Protein AF-A0A418VU49-F1 (afdb_monomer)

pLDDT: mean 85.1, std 16.15, range [34.69, 97.75]

Foldseek 3Di:
DDDPPCPPVVVVVLVVCVVLVQNQWDWAWDDPPPAQKTWIWTAHPVGAIKIKIQRAPPRDQCQVVVLVQVVCVVLVHDRWDFSDDDRVRRITITHDPDDDDPVVCVVVVVDDPPVVVVVVVVSVVSVVPDDDRDPPPDSPPPPDD

Radius of gyration: 17.59 Å; Cα contacts (8 Å, |Δi|>4): 170; chains: 1; bounding box: 45×41×40 Å

Mean predicted aligned error: 7.72 Å

InterPro domains:
  IPR011009 Protein kinase-like domain superfamily [SSF56112] (7-137)

Sequence (145 aa):
MTLPLHPNRPAEIEDFLARTGWGDARRSLLAGDASFRRYDRVVKPDGRRAVLMDAPPPMENVRPFIGMDRYLCRLGLSAPTLLAADTDLGFLLLEDLGDDSFTSLLRDGTADPVPLYETAIDVLVDLRGAPAPAAPASSTAAATS

Structure (mmCIF, N/CA/C/O backbone):
data_AF-A0A418VU49-F1
#
_entry.id   AF-A0A418VU49-F1
#
loop_
_atom_site.group_PDB
_atom_site.id
_atom_site.type_symbol
_atom_site.label_atom_id
_atom_site.label_alt_id
_atom_site.label_comp_id
_atom_site.label_asym_id
_atom_site.label_entity_id
_atom_site.label_seq_id
_atom_site.pdbx_PDB_ins_code
_atom_site.Cartn_x
_atom_site.Cartn_y
_atom_site.Cartn_z
_atom_site.occupancy
_atom_site.B_iso_or_equiv
_atom_site.auth_seq_id
_atom_site.auth_comp_id
_atom_site.auth_asym_id
_atom_site.auth_atom_id
_atom_site.pdbx_PDB_model_num
ATOM 1 N N . MET A 1 1 ? 30.130 -9.322 0.298 1.00 34.69 1 MET A N 1
ATOM 2 C CA . MET A 1 1 ? 30.183 -8.654 -1.019 1.00 34.69 1 MET A CA 1
ATOM 3 C C . MET A 1 1 ? 28.882 -9.008 -1.726 1.00 34.69 1 MET A C 1
ATOM 5 O O . MET A 1 1 ? 28.772 -10.096 -2.270 1.00 34.69 1 MET A O 1
ATOM 9 N N . THR A 1 2 ? 27.844 -8.189 -1.555 1.00 46.97 2 THR A N 1
ATOM 10 C CA . THR A 1 2 ? 26.483 -8.491 -2.028 1.00 46.97 2 THR A CA 1
ATOM 11 C C . THR A 1 2 ? 26.378 -8.043 -3.482 1.00 46.97 2 THR A C 1
ATOM 13 O O . THR A 1 2 ? 26.429 -6.844 -3.745 1.00 46.97 2 THR A O 1
ATOM 16 N N . LEU A 1 3 ? 26.305 -8.978 -4.434 1.00 40.94 3 LEU A N 1
ATOM 17 C CA . LEU A 1 3 ? 25.941 -8.627 -5.810 1.00 40.94 3 LEU A CA 1
ATOM 18 C C . LEU A 1 3 ? 24.526 -8.023 -5.803 1.00 40.94 3 LEU A C 1
ATOM 20 O O . LEU A 1 3 ? 23.663 -8.562 -5.105 1.00 40.94 3 LEU A O 1
ATOM 24 N N . PRO A 1 4 ? 24.244 -6.945 -6.556 1.00 51.78 4 PRO A N 1
ATOM 25 C CA . PRO A 1 4 ? 22.873 -6.493 -6.718 1.00 51.78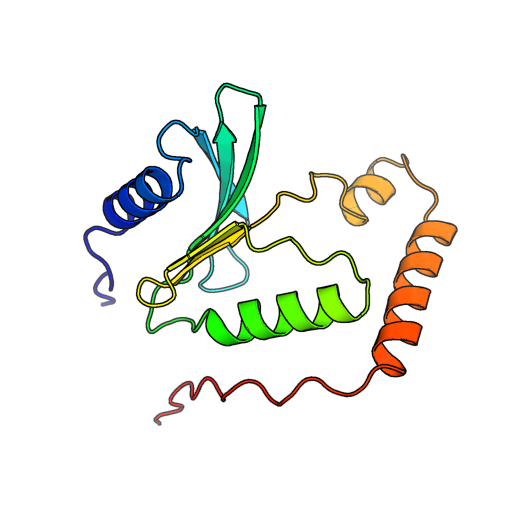 4 PRO A CA 1
ATOM 26 C C . PRO A 1 4 ? 22.108 -7.579 -7.482 1.00 51.78 4 PRO A C 1
ATOM 28 O O . PRO A 1 4 ? 22.416 -7.871 -8.635 1.00 51.78 4 PRO A O 1
ATOM 31 N N . LEU A 1 5 ? 21.126 -8.189 -6.816 1.00 61.38 5 LEU A N 1
ATOM 32 C CA . LEU A 1 5 ? 20.310 -9.292 -7.339 1.00 61.38 5 LEU A CA 1
ATOM 33 C C . LEU A 1 5 ? 19.506 -8.911 -8.599 1.00 61.38 5 LEU A C 1
ATOM 35 O O . LEU A 1 5 ? 19.044 -9.795 -9.306 1.00 61.38 5 LEU A O 1
ATOM 39 N N . HIS A 1 6 ? 19.409 -7.617 -8.924 1.00 67.12 6 HIS A N 1
ATOM 40 C CA . HIS A 1 6 ? 18.769 -7.085 -10.128 1.00 67.12 6 HIS A CA 1
ATOM 41 C C . HIS A 1 6 ? 19.592 -5.903 -10.679 1.00 67.12 6 HIS A C 1
ATOM 43 O O . HIS A 1 6 ? 19.353 -4.755 -10.291 1.00 67.12 6 HIS A O 1
ATOM 49 N N . PRO A 1 7 ? 20.579 -6.130 -11.569 1.00 67.94 7 PRO A N 1
ATOM 50 C CA . PRO A 1 7 ? 21.455 -5.067 -12.075 1.00 67.94 7 PRO A CA 1
ATOM 51 C C . PRO A 1 7 ? 20.708 -3.982 -12.869 1.00 67.94 7 PRO A C 1
ATOM 53 O O . PRO A 1 7 ? 21.266 -2.913 -13.098 1.00 67.94 7 PRO A O 1
ATOM 56 N N . ASN A 1 8 ? 19.452 -4.234 -13.258 1.00 87.56 8 ASN A N 1
ATOM 57 C CA . ASN A 1 8 ? 18.614 -3.302 -14.006 1.00 87.56 8 ASN A CA 1
ATOM 58 C C . ASN A 1 8 ? 17.271 -2.990 -13.315 1.00 87.56 8 ASN A C 1
ATOM 60 O O . ASN A 1 8 ? 16.280 -2.704 -13.986 1.00 87.56 8 ASN A O 1
ATOM 64 N N . ARG A 1 9 ? 17.227 -3.030 -11.973 1.00 89.19 9 ARG A N 1
ATOM 65 C CA . ARG A 1 9 ? 15.994 -2.790 -11.200 1.00 89.19 9 ARG A CA 1
ATOM 66 C C . ARG A 1 9 ? 15.229 -1.518 -11.605 1.00 89.19 9 ARG A C 1
ATOM 68 O O . ARG A 1 9 ? 14.008 -1.587 -11.703 1.00 89.19 9 ARG A O 1
ATOM 75 N N . PRO A 1 10 ? 15.888 -0.374 -11.892 1.00 91.50 10 PRO A N 1
ATOM 76 C CA . PRO A 1 10 ? 15.181 0.809 -12.372 1.00 91.50 10 PRO A CA 1
ATOM 77 C C . PRO A 1 10 ? 14.407 0.571 -13.673 1.00 91.50 10 PRO A C 1
ATOM 79 O O . PRO A 1 10 ? 13.248 0.961 -13.736 1.00 91.50 10 PRO A O 1
ATOM 82 N N . ALA A 1 11 ? 14.992 -0.097 -14.674 1.00 93.50 11 ALA A N 1
ATOM 83 C CA . ALA A 1 11 ? 14.291 -0.361 -15.932 1.00 93.50 11 ALA A CA 1
ATOM 84 C C . ALA A 1 11 ? 13.144 -1.362 -15.754 1.00 93.50 11 ALA A C 1
ATOM 86 O O . ALA A 1 11 ? 12.082 -1.159 -16.325 1.00 93.50 11 ALA A O 1
ATOM 87 N N . GLU A 1 12 ? 13.318 -2.386 -14.911 1.00 95.12 12 GLU A N 1
ATOM 88 C CA . GLU A 1 12 ? 12.238 -3.328 -14.579 1.00 95.12 12 GLU A CA 1
ATOM 89 C C . GLU A 1 12 ? 11.020 -2.607 -13.974 1.00 95.12 12 GLU A C 1
ATOM 91 O O . GLU A 1 12 ? 9.875 -2.951 -14.276 1.00 95.12 12 GLU A O 1
ATOM 96 N N . ILE A 1 13 ? 11.260 -1.587 -13.141 1.00 95.44 13 ILE A N 1
ATOM 97 C CA . ILE A 1 13 ? 10.193 -0.752 -12.584 1.00 95.44 13 ILE A CA 1
ATOM 98 C C . ILE A 1 13 ? 9.532 0.093 -13.674 1.00 95.44 13 ILE A C 1
ATOM 100 O O . ILE A 1 13 ? 8.305 0.145 -13.727 1.00 95.44 13 ILE A O 1
ATOM 104 N N . GLU A 1 14 ? 10.310 0.756 -14.533 1.00 95.62 14 GLU A N 1
ATOM 105 C CA . GLU A 1 14 ? 9.746 1.571 -15.616 1.00 95.62 14 GLU A CA 1
ATOM 106 C C . GLU A 1 14 ? 8.912 0.720 -16.585 1.00 95.62 14 GLU A C 1
ATOM 108 O O . GLU A 1 14 ? 7.797 1.105 -16.939 1.00 95.62 14 GLU A O 1
ATOM 113 N N . ASP A 1 15 ? 9.379 -0.483 -16.927 1.00 96.75 15 ASP A N 1
ATOM 114 C CA . ASP A 1 15 ? 8.637 -1.440 -17.749 1.00 96.75 15 ASP A CA 1
ATOM 115 C C . ASP A 1 15 ? 7.334 -1.877 -17.063 1.00 96.75 15 ASP A C 1
ATOM 117 O O . ASP A 1 15 ? 6.276 -1.924 -17.702 1.00 96.75 15 ASP A O 1
ATOM 121 N N . PHE A 1 16 ? 7.377 -2.159 -15.753 1.00 97.38 16 PHE A N 1
ATOM 122 C CA . PHE A 1 16 ? 6.194 -2.486 -14.951 1.00 97.38 16 PHE A CA 1
ATOM 123 C C . PHE A 1 16 ? 5.180 -1.335 -14.912 1.00 97.38 16 PHE A C 1
ATOM 125 O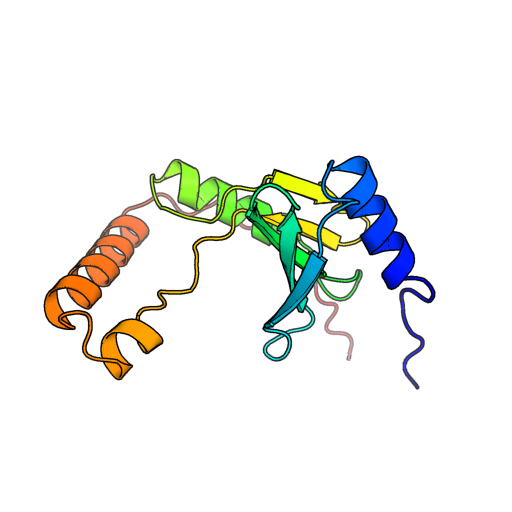 O . PHE A 1 16 ? 3.978 -1.554 -15.099 1.00 97.38 16 PHE A O 1
ATOM 132 N N . LEU A 1 17 ? 5.635 -0.100 -14.714 1.00 97.75 17 LEU A N 1
ATOM 133 C CA . LEU A 1 17 ? 4.762 1.071 -14.716 1.00 97.75 17 LEU A CA 1
ATOM 134 C C . LEU A 1 17 ? 4.178 1.319 -16.109 1.00 97.75 17 LEU A C 1
ATOM 136 O O . LEU A 1 17 ? 2.971 1.523 -16.236 1.00 97.75 17 LEU A O 1
ATOM 140 N N . ALA A 1 18 ? 4.978 1.214 -17.170 1.00 97.19 18 ALA A N 1
ATOM 141 C CA . ALA A 1 18 ? 4.511 1.379 -18.542 1.00 97.19 18 ALA A CA 1
ATOM 142 C C . ALA A 1 18 ? 3.383 0.393 -18.889 1.00 97.19 18 ALA A C 1
ATOM 144 O O . ALA A 1 18 ? 2.307 0.810 -19.323 1.00 97.19 18 ALA A O 1
ATOM 145 N N . ARG A 1 19 ? 3.570 -0.907 -18.621 1.00 97.38 19 ARG A N 1
ATOM 146 C CA . ARG A 1 19 ? 2.563 -1.940 -18.941 1.00 97.38 19 ARG A CA 1
ATOM 147 C C . ARG A 1 19 ? 1.309 -1.899 -18.065 1.00 97.38 19 ARG A C 1
ATOM 149 O O . ARG A 1 19 ? 0.289 -2.463 -18.447 1.00 97.38 19 ARG A O 1
ATOM 156 N N . THR A 1 20 ? 1.372 -1.256 -16.899 1.00 97.06 20 THR A N 1
ATOM 157 C CA . THR A 1 20 ? 0.217 -1.069 -16.000 1.00 97.06 20 THR A CA 1
ATOM 158 C C . THR A 1 20 ? -0.493 0.267 -16.229 1.00 97.06 20 THR A C 1
ATOM 160 O O . THR A 1 20 ? -1.474 0.578 -15.554 1.00 97.06 20 THR A O 1
ATOM 163 N N . GLY A 1 21 ? -0.033 1.051 -17.210 1.00 96.50 21 GLY A N 1
ATOM 164 C CA . GLY A 1 21 ? -0.613 2.340 -17.572 1.00 96.50 21 GLY A CA 1
ATOM 165 C C . GLY A 1 21 ? -0.196 3.486 -16.653 1.00 96.50 21 GLY A C 1
ATOM 166 O O . GLY A 1 21 ? -0.923 4.471 -16.588 1.00 96.50 21 GLY A O 1
ATOM 167 N N . TRP A 1 22 ? 0.923 3.360 -15.938 1.00 97.38 22 TRP A N 1
ATOM 168 C CA . TRP A 1 22 ? 1.521 4.355 -15.036 1.00 97.38 22 TRP A CA 1
ATOM 169 C C . TRP A 1 22 ? 2.902 4.851 -15.504 1.00 97.38 22 TRP A C 1
ATOM 171 O O . TRP A 1 22 ? 3.615 5.482 -14.733 1.00 97.38 22 TRP A O 1
ATOM 181 N N . GLY A 1 23 ? 3.294 4.584 -16.754 1.00 95.56 23 GLY A N 1
ATOM 182 C CA . GLY A 1 23 ? 4.621 4.946 -17.281 1.00 95.56 23 GLY A CA 1
ATOM 183 C C . GLY A 1 23 ? 4.887 6.451 -17.430 1.00 95.56 23 GLY A C 1
ATOM 184 O O . GLY A 1 23 ? 6.028 6.853 -17.610 1.00 95.56 23 GLY A O 1
ATOM 185 N N . ASP A 1 24 ? 3.856 7.294 -17.356 1.00 95.88 24 ASP A N 1
ATOM 186 C CA . ASP 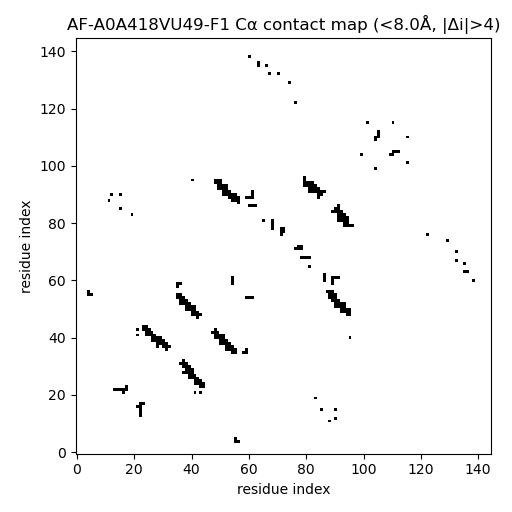A 1 24 ? 3.963 8.759 -17.346 1.00 95.88 24 ASP A CA 1
ATOM 187 C C . ASP A 1 24 ? 3.939 9.353 -15.925 1.00 95.88 24 ASP A C 1
ATOM 189 O O . ASP A 1 24 ? 3.979 10.576 -15.752 1.00 95.88 24 ASP A O 1
ATOM 193 N N . ALA A 1 25 ? 3.854 8.503 -14.899 1.00 96.88 25 ALA A N 1
ATOM 194 C CA . ALA A 1 25 ? 3.763 8.933 -13.518 1.00 96.88 25 ALA A CA 1
ATOM 195 C C . ALA A 1 25 ? 5.124 9.370 -12.962 1.00 96.88 25 ALA A C 1
ATOM 197 O O . ALA A 1 25 ? 6.160 8.742 -13.176 1.00 96.88 25 ALA A O 1
ATOM 198 N N . ARG A 1 26 ? 5.117 10.432 -12.157 1.00 96.56 26 ARG A N 1
ATOM 199 C CA . ARG A 1 26 ? 6.273 10.812 -11.341 1.00 96.56 26 ARG A CA 1
ATOM 200 C C . ARG A 1 26 ? 6.360 9.929 -10.109 1.00 96.56 26 ARG A C 1
ATOM 202 O O . ARG A 1 26 ? 5.357 9.736 -9.431 1.00 96.56 26 ARG A O 1
ATOM 209 N N . ARG A 1 27 ? 7.567 9.465 -9.791 1.00 95.25 27 ARG A N 1
ATOM 210 C CA . ARG A 1 27 ? 7.861 8.621 -8.627 1.00 95.25 27 ARG A CA 1
ATOM 211 C C . ARG A 1 27 ? 8.550 9.423 -7.524 1.00 95.25 27 ARG A C 1
ATOM 213 O O . ARG A 1 27 ? 9.468 10.192 -7.804 1.00 95.25 27 ARG A O 1
ATOM 220 N N . SER A 1 28 ? 8.162 9.202 -6.274 1.00 94.25 28 SER A N 1
ATOM 221 C CA . SER A 1 28 ? 8.809 9.772 -5.087 1.00 94.25 28 SER A CA 1
ATOM 222 C C . SER A 1 28 ? 8.836 8.753 -3.953 1.00 94.25 28 SER A C 1
ATOM 224 O O . SER A 1 28 ? 7.824 8.104 -3.702 1.00 94.25 28 SER A O 1
ATOM 226 N N . LEU A 1 29 ? 9.961 8.634 -3.248 1.00 91.56 29 LEU A N 1
ATOM 227 C CA . LEU A 1 29 ? 10.093 7.719 -2.111 1.00 91.56 29 LEU A CA 1
ATOM 228 C C . LEU A 1 29 ? 9.082 8.077 -1.007 1.00 91.56 29 LEU A C 1
ATOM 230 O O . LEU A 1 29 ? 9.047 9.225 -0.569 1.00 91.56 29 LEU A O 1
ATOM 234 N N . LEU A 1 30 ? 8.283 7.100 -0.570 1.00 85.62 30 LEU A N 1
ATOM 235 C CA . LEU A 1 30 ? 7.305 7.241 0.516 1.00 85.62 30 LEU A CA 1
ATOM 236 C C . LEU A 1 30 ? 7.881 6.712 1.836 1.00 85.62 30 LEU A C 1
ATOM 238 O O . LEU A 1 30 ? 7.888 7.408 2.845 1.00 85.62 30 LEU A O 1
ATOM 242 N N . ALA A 1 31 ? 8.387 5.479 1.812 1.00 74.12 31 ALA A N 1
ATOM 243 C CA . ALA A 1 31 ? 9.009 4.814 2.952 1.00 74.12 31 ALA A CA 1
ATOM 244 C C . ALA A 1 31 ? 9.942 3.705 2.448 1.00 74.12 31 ALA A C 1
ATOM 246 O O . ALA A 1 31 ? 9.662 3.074 1.425 1.00 74.12 31 ALA A O 1
ATOM 247 N N . GLY A 1 32 ? 11.055 3.453 3.140 1.00 58.75 32 GLY A N 1
ATOM 248 C CA . GLY A 1 32 ? 12.070 2.534 2.612 1.00 58.75 32 GLY A CA 1
ATOM 249 C C . GLY A 1 32 ? 13.029 1.895 3.609 1.00 58.75 32 GLY A C 1
ATOM 250 O O . GLY A 1 32 ? 14.068 1.426 3.162 1.00 58.75 32 GLY A O 1
ATOM 251 N N . ASP A 1 33 ? 12.748 1.879 4.915 1.00 57.22 33 ASP A N 1
ATOM 252 C CA . ASP A 1 33 ? 13.776 1.523 5.907 1.00 57.22 33 ASP A CA 1
ATOM 253 C C . ASP A 1 33 ? 13.406 0.442 6.939 1.00 57.22 33 ASP A C 1
ATOM 255 O O . ASP A 1 33 ? 14.295 -0.028 7.644 1.00 57.22 33 ASP A O 1
ATOM 259 N N . ALA A 1 34 ? 12.156 -0.028 7.012 1.00 45.69 34 ALA A N 1
ATOM 260 C CA . ALA A 1 34 ? 11.781 -1.057 7.996 1.00 45.69 34 ALA A CA 1
ATOM 261 C C . ALA A 1 34 ? 11.965 -2.517 7.513 1.00 45.69 34 ALA A C 1
ATOM 263 O O . ALA A 1 34 ? 11.885 -3.442 8.319 1.00 45.69 34 ALA A O 1
ATOM 264 N N . SER A 1 35 ? 12.181 -2.756 6.211 1.00 64.56 35 SER A N 1
ATOM 265 C CA . SER A 1 35 ? 12.317 -4.101 5.612 1.00 64.56 35 SER A CA 1
ATOM 266 C C . SER A 1 35 ? 13.107 -4.061 4.292 1.00 64.56 35 SER A C 1
ATOM 268 O O . SER A 1 35 ? 13.650 -3.022 3.930 1.00 64.56 35 SER A O 1
ATOM 270 N N . PHE A 1 36 ? 13.137 -5.169 3.541 1.00 78.38 36 PHE A N 1
ATOM 271 C CA . PHE A 1 36 ? 13.663 -5.205 2.168 1.00 78.38 36 PHE A CA 1
ATOM 272 C C . PHE A 1 36 ? 12.716 -4.592 1.125 1.00 78.38 36 PHE A C 1
ATOM 274 O O . PHE A 1 36 ? 13.098 -4.455 -0.036 1.00 78.38 36 PHE A O 1
ATOM 281 N N . ARG A 1 37 ? 11.491 -4.227 1.525 1.00 87.94 37 ARG A N 1
ATOM 282 C CA . ARG A 1 37 ? 10.504 -3.593 0.650 1.00 87.94 37 ARG A CA 1
ATOM 283 C C . ARG A 1 37 ? 10.690 -2.088 0.637 1.00 87.94 37 ARG A C 1
ATOM 285 O O . ARG A 1 37 ? 10.796 -1.455 1.689 1.00 87.94 37 ARG A O 1
ATOM 292 N N . ARG A 1 38 ? 10.616 -1.514 -0.554 1.00 90.56 38 ARG A N 1
ATOM 293 C CA . ARG A 1 38 ? 10.599 -0.074 -0.776 1.00 90.56 38 ARG A CA 1
ATOM 294 C C . ARG A 1 38 ? 9.241 0.349 -1.313 1.00 90.56 38 ARG A C 1
ATOM 296 O O . ARG A 1 38 ? 8.668 -0.335 -2.155 1.00 90.56 38 ARG A O 1
ATOM 303 N N . TYR A 1 39 ? 8.759 1.495 -0.847 1.00 92.81 39 TYR A N 1
A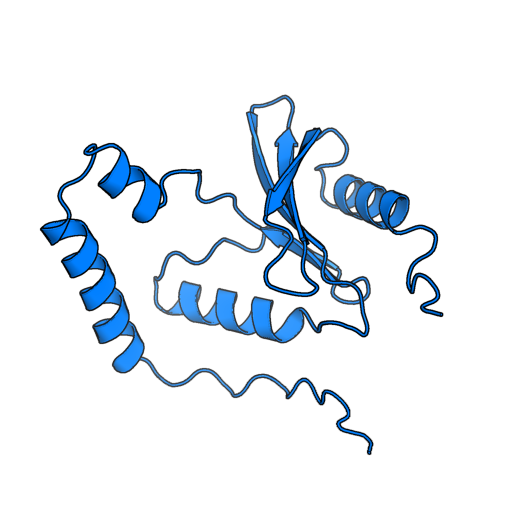TOM 304 C CA . TYR A 1 39 ? 7.513 2.088 -1.307 1.00 92.81 39 TYR A CA 1
ATOM 305 C C . TYR A 1 39 ? 7.798 3.431 -1.966 1.00 92.81 39 TYR A C 1
ATOM 307 O O . TYR A 1 39 ? 8.304 4.350 -1.320 1.00 92.81 39 TYR A O 1
ATOM 315 N N . ASP A 1 40 ? 7.446 3.556 -3.241 1.00 94.81 40 ASP A N 1
ATOM 316 C CA . ASP A 1 40 ? 7.445 4.828 -3.954 1.00 94.81 40 ASP A CA 1
ATOM 317 C C . ASP A 1 40 ? 5.992 5.228 -4.239 1.00 94.81 40 ASP A C 1
ATOM 319 O O . ASP A 1 40 ? 5.219 4.455 -4.802 1.00 94.81 40 ASP A O 1
ATOM 323 N N . ARG A 1 41 ? 5.612 6.459 -3.904 1.00 96.38 41 ARG A N 1
ATOM 324 C CA . ARG A 1 41 ? 4.380 7.057 -4.419 1.00 96.38 41 ARG A CA 1
ATOM 325 C C . ARG A 1 41 ? 4.569 7.379 -5.896 1.00 96.38 41 ARG A C 1
ATOM 327 O O . ARG A 1 41 ? 5.584 7.964 -6.277 1.00 96.38 41 ARG A O 1
ATOM 334 N N . VAL A 1 42 ? 3.580 7.032 -6.711 1.00 97.12 42 VAL A N 1
ATOM 335 C CA . VAL A 1 42 ? 3.529 7.356 -8.136 1.00 97.12 42 VAL A CA 1
ATOM 336 C C . VAL A 1 42 ? 2.330 8.252 -8.426 1.00 97.12 42 VAL A C 1
ATOM 338 O O . VAL A 1 42 ? 1.219 7.984 -7.971 1.00 97.12 42 VAL A O 1
ATOM 341 N N . VAL A 1 43 ? 2.554 9.349 -9.148 1.00 97.50 43 VAL A N 1
ATOM 342 C CA . VAL A 1 43 ? 1.541 10.382 -9.410 1.00 97.50 43 VAL A CA 1
ATOM 343 C C . VAL A 1 43 ? 1.455 10.663 -10.901 1.00 97.50 43 VAL A C 1
ATOM 345 O O . VAL A 1 43 ? 2.435 11.091 -11.513 1.00 97.50 43 VAL A O 1
ATOM 348 N N . LYS A 1 44 ? 0.278 10.442 -11.483 1.00 96.88 44 LYS A N 1
ATOM 349 C CA . LYS A 1 44 ? -0.001 10.745 -12.888 1.00 96.88 44 LYS A CA 1
ATOM 350 C C . LYS A 1 44 ? -0.156 12.246 -13.139 1.00 96.88 44 LYS A C 1
ATOM 352 O O . LYS A 1 44 ? -0.519 12.984 -12.220 1.00 96.88 44 LYS A O 1
ATOM 357 N N . PRO A 1 45 ? 0.011 12.703 -14.393 1.00 96.69 45 PRO A N 1
ATOM 358 C CA . PRO A 1 45 ? -0.276 14.087 -14.777 1.00 96.69 45 PRO A CA 1
ATOM 359 C C . PRO A 1 45 ? -1.716 14.531 -14.480 1.00 96.69 45 PRO A C 1
ATOM 361 O O . PRO A 1 45 ? -1.951 15.707 -14.221 1.00 96.69 45 PRO A O 1
ATOM 364 N N . ASP A 1 46 ? -2.671 13.596 -14.486 1.00 95.62 46 ASP A N 1
ATOM 365 C CA . ASP A 1 46 ? -4.079 13.848 -14.151 1.00 95.62 46 ASP A CA 1
ATOM 366 C C . ASP A 1 46 ? -4.374 13.880 -12.637 1.00 95.62 46 ASP A C 1
ATOM 368 O O . ASP A 1 46 ? -5.525 14.045 -12.236 1.00 95.62 46 ASP A O 1
ATOM 372 N N . GLY A 1 47 ? -3.349 13.726 -11.793 1.00 94.50 47 GLY A N 1
ATOM 373 C CA . GLY A 1 47 ? -3.457 13.780 -10.336 1.00 94.50 47 GLY A CA 1
ATOM 374 C C . GLY A 1 47 ? -3.801 12.451 -9.663 1.00 94.50 47 GLY A C 1
ATOM 375 O O . GLY A 1 47 ? -3.784 12.388 -8.434 1.00 94.50 47 GLY A O 1
ATOM 376 N N . ARG A 1 48 ? -4.068 11.370 -10.413 1.00 96.00 48 ARG A N 1
ATOM 377 C CA . ARG A 1 48 ? -4.243 10.039 -9.808 1.00 96.00 48 ARG A CA 1
ATOM 378 C C . ARG A 1 48 ? -2.952 9.582 -9.135 1.00 96.00 48 ARG A C 1
ATOM 380 O O . ARG A 1 48 ? -1.861 9.758 -9.679 1.00 96.00 48 ARG A O 1
ATOM 387 N N . ARG A 1 49 ? -3.093 8.958 -7.965 1.00 96.69 49 ARG A N 1
ATOM 388 C CA . ARG A 1 49 ? -1.980 8.480 -7.139 1.00 96.69 49 ARG A CA 1
ATOM 389 C C . ARG A 1 49 ? -2.087 6.982 -6.882 1.00 96.69 49 ARG A C 1
ATOM 391 O O . ARG A 1 49 ? -3.192 6.450 -6.798 1.00 96.69 49 ARG A O 1
ATOM 398 N N . ALA A 1 50 ? -0.940 6.331 -6.777 1.00 97.38 50 ALA A N 1
ATOM 399 C CA . ALA A 1 50 ? -0.795 4.941 -6.367 1.00 97.38 50 ALA A CA 1
ATOM 400 C C . ALA A 1 50 ? 0.523 4.768 -5.602 1.00 97.38 50 ALA A C 1
AT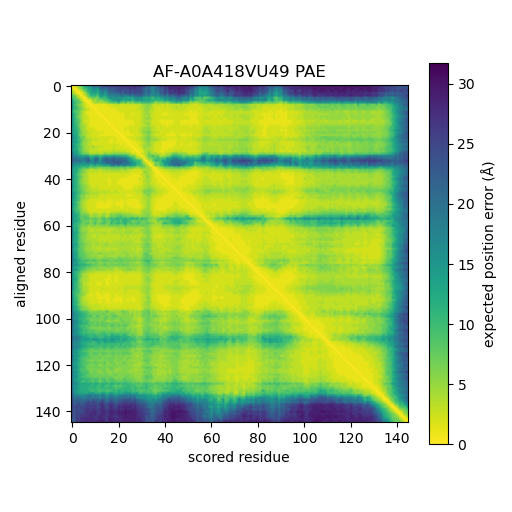OM 402 O O . ALA A 1 50 ? 1.395 5.640 -5.633 1.00 97.38 50 ALA A O 1
ATOM 403 N N . VAL A 1 51 ? 0.687 3.630 -4.937 1.00 96.25 51 VAL A N 1
ATOM 404 C CA . VAL A 1 51 ? 1.926 3.243 -4.261 1.00 96.25 51 VAL A CA 1
ATOM 405 C C . VAL A 1 51 ? 2.529 2.043 -4.982 1.00 96.25 51 VAL A C 1
ATOM 407 O O . VAL A 1 51 ? 1.927 0.973 -5.056 1.00 96.25 51 VAL A O 1
ATOM 410 N N . LEU A 1 52 ? 3.736 2.215 -5.511 1.00 96.31 52 LEU A N 1
ATOM 411 C CA . LEU A 1 52 ? 4.576 1.131 -5.997 1.00 96.31 52 LEU A CA 1
ATOM 412 C C . LEU A 1 52 ? 5.287 0.491 -4.804 1.00 96.31 52 LEU A C 1
ATOM 414 O O . LEU A 1 52 ? 6.067 1.155 -4.124 1.00 96.31 52 LEU A O 1
ATOM 418 N N . MET A 1 53 ? 5.064 -0.801 -4.594 1.00 94.50 53 MET A N 1
ATOM 419 C CA . MET A 1 53 ? 5.895 -1.635 -3.731 1.00 94.50 53 MET A CA 1
ATOM 420 C C . MET A 1 53 ? 6.931 -2.368 -4.584 1.00 94.50 53 MET A C 1
ATOM 422 O O . MET A 1 53 ? 6.575 -3.116 -5.496 1.00 94.50 53 MET A O 1
ATOM 426 N N . ASP A 1 54 ? 8.200 -2.187 -4.242 1.00 93.00 54 ASP A N 1
ATOM 427 C CA . ASP A 1 54 ? 9.344 -2.928 -4.762 1.00 93.00 54 ASP A CA 1
ATOM 428 C C . ASP A 1 54 ? 9.851 -3.885 -3.673 1.00 93.00 54 ASP A C 1
ATOM 430 O O . ASP A 1 54 ? 10.378 -3.446 -2.650 1.00 93.00 54 ASP A O 1
ATOM 434 N N . ALA A 1 55 ? 9.652 -5.187 -3.876 1.00 90.50 55 ALA A N 1
ATOM 435 C CA . ALA A 1 55 ? 10.050 -6.253 -2.963 1.00 90.50 55 ALA A CA 1
ATOM 436 C C . ALA A 1 55 ? 10.873 -7.308 -3.736 1.00 90.50 55 ALA A C 1
ATOM 438 O O . ALA A 1 55 ? 10.315 -8.306 -4.199 1.00 90.50 55 ALA A O 1
ATOM 439 N N . PRO A 1 56 ? 12.185 -7.083 -3.939 1.00 85.94 56 PRO A N 1
ATOM 440 C CA . PRO A 1 56 ? 12.993 -7.858 -4.877 1.00 85.94 56 PRO A CA 1
ATOM 441 C C . PRO A 1 56 ? 13.145 -9.331 -4.447 1.00 85.94 56 PRO A C 1
ATOM 443 O O . PRO A 1 56 ? 13.577 -9.614 -3.325 1.00 85.94 56 PRO A O 1
ATOM 446 N N . PRO A 1 57 ? 12.852 -10.305 -5.325 1.00 81.19 57 PRO A N 1
ATOM 447 C CA . PRO A 1 57 ? 13.174 -11.707 -5.083 1.00 81.19 57 PRO A CA 1
ATOM 448 C C . PRO A 1 57 ? 14.695 -11.946 -5.002 1.00 81.19 57 PRO A C 1
ATOM 450 O O . PRO A 1 57 ? 15.482 -11.188 -5.564 1.00 81.19 57 PRO A O 1
ATOM 453 N N . PRO A 1 58 ? 15.156 -13.005 -4.315 1.00 78.94 58 PRO A N 1
ATOM 454 C CA . PRO A 1 58 ? 14.398 -13.913 -3.453 1.00 78.94 58 PRO A CA 1
ATOM 455 C C . PRO A 1 58 ? 14.170 -13.342 -2.041 1.00 78.94 58 PRO A C 1
ATOM 457 O O . PRO A 1 58 ? 13.765 -14.082 -1.149 1.00 78.94 58 PRO A O 1
ATOM 460 N N . MET A 1 59 ? 14.471 -12.059 -1.813 1.00 78.00 59 MET A N 1
ATOM 461 C CA . MET A 1 59 ? 14.504 -11.461 -0.474 1.00 78.00 59 MET A CA 1
ATOM 462 C C . MET A 1 59 ? 13.110 -11.404 0.157 1.00 78.00 59 MET A C 1
ATOM 464 O O . MET A 1 59 ? 12.983 -11.522 1.373 1.00 78.00 59 MET A O 1
ATOM 468 N N . GLU A 1 60 ? 12.064 -11.275 -0.664 1.00 81.00 60 GLU A N 1
ATOM 469 C CA . GLU A 1 60 ? 10.686 -11.198 -0.196 1.00 81.00 60 GLU A CA 1
ATOM 470 C C . GLU A 1 60 ? 9.696 -11.829 -1.191 1.00 81.00 60 GLU A C 1
ATOM 472 O O . GLU A 1 60 ? 9.772 -11.612 -2.399 1.00 81.00 60 GLU A O 1
ATOM 477 N N . ASN A 1 61 ? 8.724 -12.596 -0.685 1.00 84.00 61 ASN A N 1
ATOM 478 C CA . ASN A 1 61 ? 7.603 -13.095 -1.482 1.00 84.00 61 ASN A CA 1
ATOM 479 C C . ASN A 1 61 ? 6.390 -12.174 -1.300 1.00 84.00 61 ASN A C 1
ATOM 481 O O . ASN A 1 61 ? 5.871 -12.034 -0.192 1.00 84.00 61 ASN A O 1
ATOM 485 N N . VAL A 1 62 ? 5.895 -11.592 -2.394 1.00 89.88 62 VAL A N 1
ATOM 486 C CA . VAL A 1 62 ? 4.725 -10.697 -2.378 1.00 89.88 62 VAL A CA 1
ATOM 487 C C . VAL A 1 62 ? 3.380 -11.434 -2.313 1.00 89.88 62 VAL A C 1
ATOM 489 O O . VAL A 1 62 ? 2.358 -10.830 -1.994 1.00 89.88 62 VAL A O 1
ATOM 492 N N . ARG A 1 63 ? 3.336 -12.750 -2.573 1.00 89.69 63 ARG A N 1
ATOM 493 C CA . ARG A 1 63 ? 2.078 -13.526 -2.607 1.00 89.69 63 ARG A CA 1
ATOM 494 C C . ARG A 1 63 ? 1.335 -13.540 -1.257 1.00 89.69 63 ARG A C 1
ATOM 496 O O . ARG A 1 63 ? 0.122 -13.333 -1.277 1.00 89.69 63 ARG A O 1
ATOM 503 N N . PRO A 1 64 ? 1.999 -13.711 -0.093 1.00 88.81 64 PRO A N 1
ATOM 504 C CA . PRO A 1 64 ? 1.358 -13.538 1.212 1.00 88.81 64 PRO A CA 1
ATOM 505 C C . PRO A 1 64 ? 0.743 -12.150 1.421 1.00 88.81 64 PRO A C 1
ATOM 507 O O . PRO A 1 64 ? -0.336 -12.057 1.998 1.00 88.81 64 PRO A O 1
ATOM 510 N N . PHE A 1 65 ? 1.382 -11.086 0.915 1.00 88.75 65 PHE A N 1
ATOM 511 C CA . PHE A 1 65 ? 0.837 -9.728 1.003 1.00 88.75 65 PHE A CA 1
ATOM 512 C C . PHE A 1 65 ? -0.479 -9.616 0.226 1.00 88.75 65 PHE A C 1
ATOM 514 O O . PHE A 1 65 ? -1.484 -9.203 0.793 1.00 88.75 65 PHE A O 1
ATOM 521 N N . ILE A 1 66 ? -0.507 -10.088 -1.028 1.00 90.00 66 ILE A N 1
ATOM 522 C CA . ILE A 1 66 ? -1.732 -10.127 -1.850 1.00 90.00 66 ILE A CA 1
ATOM 523 C C . ILE A 1 66 ? -2.828 -10.973 -1.179 1.00 90.00 66 ILE A C 1
ATOM 525 O O . ILE A 1 66 ? -4.013 -10.644 -1.243 1.00 90.00 66 ILE A O 1
ATOM 529 N N . GLY A 1 67 ? -2.450 -12.091 -0.553 1.00 89.50 67 GLY A N 1
ATOM 530 C CA . GLY A 1 67 ? -3.382 -12.959 0.166 1.00 89.50 67 GLY A CA 1
ATOM 531 C C . GLY A 1 67 ? -4.046 -12.256 1.351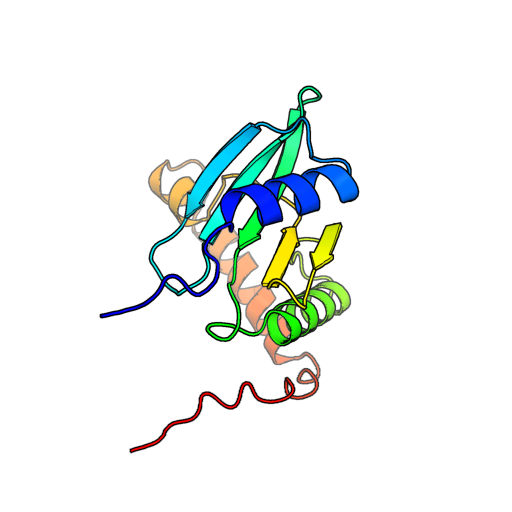 1.00 89.50 67 GLY A C 1
ATOM 532 O O . GLY A 1 67 ? -5.262 -12.373 1.517 1.00 89.50 67 GLY A O 1
ATOM 533 N N . MET A 1 68 ? -3.259 -11.512 2.133 1.00 90.00 68 MET A N 1
ATOM 534 C CA . MET A 1 68 ? -3.747 -10.748 3.281 1.00 90.00 68 MET A CA 1
ATOM 535 C C . MET A 1 68 ? -4.606 -9.559 2.851 1.00 90.00 68 MET A C 1
ATOM 537 O O . MET A 1 68 ? -5.694 -9.387 3.388 1.00 90.00 68 MET A O 1
ATOM 541 N N . ASP A 1 69 ? -4.172 -8.807 1.838 1.00 89.19 69 ASP A N 1
ATOM 542 C CA . ASP A 1 69 ? -4.938 -7.705 1.246 1.00 89.19 69 ASP A CA 1
ATOM 543 C C . ASP A 1 69 ? -6.357 -8.152 0.855 1.00 89.19 69 ASP A C 1
ATOM 545 O O . ASP A 1 69 ? -7.362 -7.674 1.381 1.00 89.19 69 ASP A O 1
ATOM 549 N N . ARG A 1 70 ? -6.447 -9.206 0.035 1.00 89.00 70 ARG A N 1
ATOM 550 C CA . ARG A 1 70 ? -7.733 -9.779 -0.386 1.00 89.00 70 ARG A CA 1
ATOM 551 C C . ARG A 1 70 ? -8.565 -10.308 0.775 1.00 89.00 70 ARG A C 1
ATOM 553 O O . ARG A 1 70 ? -9.788 -10.344 0.672 1.00 89.00 70 ARG A O 1
ATOM 560 N N . TYR A 1 71 ? -7.929 -10.810 1.829 1.00 90.50 71 TYR A N 1
ATOM 561 C CA . TYR A 1 71 ? -8.637 -11.283 3.013 1.00 90.50 71 TYR A CA 1
ATOM 562 C C . TYR A 1 71 ? -9.276 -10.120 3.772 1.00 90.50 71 TYR A C 1
ATOM 564 O O . TYR A 1 71 ? -10.476 -10.178 4.023 1.00 90.50 71 TYR A O 1
ATOM 572 N N . LEU A 1 72 ? -8.522 -9.056 4.046 1.00 90.50 72 LEU A N 1
ATOM 573 C CA . LEU A 1 72 ? -9.021 -7.867 4.737 1.00 90.50 72 LEU A CA 1
ATOM 574 C C . LEU A 1 72 ? -10.145 -7.185 3.943 1.00 90.50 72 LEU A C 1
ATOM 576 O O . LEU A 1 72 ? -11.211 -6.935 4.501 1.00 90.50 72 LEU A O 1
ATOM 580 N N . CYS A 1 73 ? -9.977 -7.014 2.628 1.00 88.94 73 CYS A N 1
ATOM 581 C CA . CYS A 1 73 ? -11.025 -6.466 1.760 1.00 88.94 73 CYS A CA 1
ATOM 582 C C . CYS A 1 73 ? -12.315 -7.306 1.785 1.00 88.94 73 CYS A C 1
ATOM 584 O O . CYS A 1 73 ? -13.415 -6.759 1.786 1.00 88.94 73 CYS A O 1
ATOM 586 N N . ARG A 1 74 ? -12.216 -8.645 1.852 1.00 89.25 74 ARG A N 1
ATOM 587 C CA . ARG A 1 74 ? -13.399 -9.524 1.982 1.00 89.25 74 ARG A CA 1
ATOM 588 C C . ARG A 1 74 ? -14.120 -9.380 3.322 1.00 89.25 74 ARG A C 1
ATOM 590 O O . ARG A 1 74 ? -15.302 -9.699 3.381 1.00 89.25 74 ARG A O 1
ATOM 597 N N . LEU A 1 75 ? -13.431 -8.931 4.369 1.00 88.88 75 LEU A N 1
ATOM 598 C CA . LEU A 1 75 ? -14.046 -8.604 5.657 1.00 88.88 75 LEU A CA 1
ATOM 599 C C . LEU A 1 75 ? -14.696 -7.212 5.667 1.00 88.88 75 LEU A C 1
ATOM 601 O O . LEU A 1 75 ? -15.258 -6.823 6.682 1.00 88.88 75 LEU A O 1
ATOM 605 N N . GLY A 1 76 ? -14.627 -6.463 4.560 1.00 88.00 76 GLY A N 1
ATOM 606 C CA . GLY A 1 76 ? -15.104 -5.081 4.493 1.00 88.00 76 GLY A CA 1
ATOM 607 C C . GLY A 1 76 ? -14.134 -4.066 5.101 1.00 88.00 76 GLY A C 1
ATOM 608 O O . GLY A 1 76 ? -14.514 -2.914 5.289 1.00 88.00 76 GLY A O 1
ATOM 609 N N . LEU A 1 77 ? -12.895 -4.473 5.401 1.00 89.25 77 LEU A N 1
ATOM 610 C CA . LEU A 1 77 ? -11.854 -3.578 5.900 1.00 89.25 77 LEU A CA 1
ATOM 611 C C . LEU A 1 77 ? -11.144 -2.863 4.745 1.00 89.25 77 LEU A C 1
ATOM 613 O O . LEU A 1 77 ? -10.937 -3.433 3.673 1.00 89.25 77 LEU A O 1
ATOM 617 N N . SER A 1 78 ? -10.712 -1.630 5.001 1.00 87.12 78 SER A N 1
ATOM 618 C CA . SER A 1 78 ? -10.073 -0.746 4.019 1.00 87.12 78 SER A CA 1
ATOM 619 C C . SER A 1 78 ? -8.575 -1.034 3.842 1.00 87.12 78 SER A C 1
ATOM 621 O O . SER A 1 78 ? -7.729 -0.194 4.149 1.00 87.12 78 SER A O 1
ATOM 623 N N . ALA A 1 79 ? -8.229 -2.237 3.379 1.00 89.50 79 ALA A N 1
ATOM 624 C CA . ALA A 1 79 ? -6.883 -2.509 2.869 1.00 89.50 79 ALA A CA 1
ATOM 625 C C . ALA A 1 79 ? -6.692 -1.864 1.475 1.00 89.50 79 ALA A C 1
ATOM 627 O O . ALA A 1 79 ? -7.680 -1.644 0.771 1.00 89.50 79 ALA A O 1
ATOM 628 N N . PRO A 1 80 ? -5.455 -1.504 1.078 1.00 89.56 80 PRO A N 1
ATOM 629 C CA . PRO A 1 80 ? -5.221 -0.791 -0.174 1.00 89.56 80 PRO A CA 1
ATOM 630 C C . PRO A 1 80 ? -5.485 -1.685 -1.386 1.00 89.56 80 PRO A C 1
ATOM 632 O O . PRO A 1 80 ? -4.813 -2.696 -1.580 1.00 89.56 80 PRO A O 1
ATOM 635 N N . THR A 1 81 ? -6.387 -1.264 -2.272 1.00 90.75 81 THR A N 1
ATOM 636 C CA . THR A 1 81 ? -6.741 -2.045 -3.463 1.00 90.75 81 THR A CA 1
ATOM 637 C C . THR A 1 81 ? -5.511 -2.398 -4.312 1.00 90.75 81 THR A C 1
ATOM 639 O O . THR A 1 81 ? -4.751 -1.518 -4.727 1.00 90.75 81 THR A O 1
ATOM 642 N N . LEU A 1 82 ? -5.334 -3.681 -4.649 1.00 93.81 82 LEU A N 1
ATOM 643 C CA . LEU A 1 82 ? -4.314 -4.120 -5.607 1.00 93.81 82 LEU A CA 1
ATOM 644 C C . LEU A 1 82 ? -4.688 -3.716 -7.044 1.00 93.81 82 LEU A C 1
ATOM 646 O O . LEU A 1 82 ? -5.563 -4.325 -7.661 1.00 93.81 82 LEU A O 1
ATOM 650 N N . LEU A 1 83 ? -3.977 -2.734 -7.597 1.00 95.25 83 LEU A N 1
ATOM 651 C CA . LEU A 1 83 ? -4.174 -2.230 -8.960 1.00 95.25 83 LEU A CA 1
ATOM 652 C C . LEU A 1 83 ? -3.462 -3.100 -10.005 1.00 95.25 83 LEU A C 1
ATOM 654 O O . LEU A 1 83 ? -4.010 -3.362 -11.074 1.00 95.25 83 LEU A O 1
ATOM 658 N N . ALA A 1 84 ? -2.241 -3.549 -9.706 1.00 96.50 84 ALA A N 1
ATOM 659 C CA . ALA A 1 84 ? -1.469 -4.444 -10.566 1.00 96.50 84 ALA A CA 1
ATOM 660 C C . ALA A 1 84 ? -0.405 -5.217 -9.774 1.00 96.50 84 ALA A C 1
ATOM 662 O O . ALA A 1 84 ? 0.031 -4.779 -8.712 1.00 96.50 84 ALA A O 1
ATOM 663 N N . ALA A 1 85 ? 0.047 -6.353 -10.307 1.00 95.88 85 ALA A N 1
ATOM 664 C CA . ALA A 1 85 ? 1.107 -7.153 -9.700 1.00 95.88 85 ALA A CA 1
ATOM 665 C C . ALA A 1 85 ? 2.018 -7.794 -10.753 1.00 95.88 85 ALA A C 1
ATOM 667 O O . ALA A 1 85 ? 1.552 -8.290 -11.780 1.00 95.88 85 ALA A O 1
ATOM 668 N N . ASP A 1 86 ? 3.308 -7.842 -10.441 1.00 95.25 86 ASP A N 1
ATOM 669 C CA . ASP A 1 86 ? 4.295 -8.727 -11.046 1.00 95.25 86 ASP A CA 1
ATOM 670 C C . ASP A 1 86 ? 4.961 -9.528 -9.926 1.00 95.25 86 ASP A C 1
ATOM 672 O O . ASP A 1 86 ? 5.889 -9.071 -9.261 1.00 95.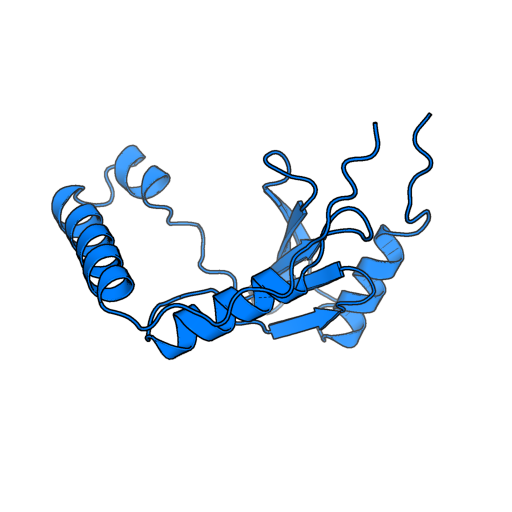25 86 ASP A O 1
ATOM 676 N N . THR A 1 87 ? 4.439 -10.722 -9.656 1.00 92.38 87 THR A N 1
ATOM 677 C CA . THR A 1 87 ? 4.914 -11.530 -8.527 1.00 92.38 87 THR A CA 1
ATOM 678 C C . THR A 1 87 ? 6.257 -12.204 -8.774 1.00 92.38 87 THR A C 1
ATOM 680 O O . THR A 1 87 ? 6.826 -12.747 -7.827 1.00 92.38 87 THR A O 1
ATOM 683 N N . ASP A 1 88 ? 6.727 -12.213 -10.020 1.00 90.25 88 ASP A N 1
ATOM 684 C CA . ASP A 1 88 ? 7.973 -12.869 -10.409 1.00 90.25 88 ASP A CA 1
ATOM 685 C C . ASP A 1 88 ? 9.147 -11.902 -10.288 1.00 90.25 88 ASP A C 1
ATOM 687 O O . ASP A 1 88 ? 10.231 -12.313 -9.887 1.00 90.25 88 ASP A O 1
ATOM 691 N N . LEU A 1 89 ? 8.905 -10.610 -10.530 1.00 91.50 89 LEU A N 1
ATOM 692 C CA . LEU A 1 89 ? 9.844 -9.534 -10.222 1.00 91.50 89 LEU A CA 1
ATOM 693 C C . LEU A 1 89 ? 9.603 -8.893 -8.851 1.00 91.50 89 LEU A C 1
ATOM 695 O O . LEU A 1 89 ? 10.427 -8.095 -8.417 1.00 91.50 89 LEU A O 1
ATOM 699 N N . GLY A 1 90 ? 8.516 -9.228 -8.153 1.00 93.62 90 GLY A N 1
ATOM 700 C CA . GLY A 1 90 ? 8.221 -8.719 -6.811 1.00 93.62 90 GLY A CA 1
ATOM 701 C C . GLY A 1 90 ? 7.716 -7.272 -6.781 1.00 93.62 90 GLY A C 1
ATOM 702 O O . GLY A 1 90 ? 8.011 -6.537 -5.841 1.00 93.62 90 GLY A O 1
ATOM 703 N N . PHE A 1 91 ? 6.961 -6.856 -7.799 1.00 95.19 91 PHE A N 1
ATOM 704 C CA . PHE A 1 91 ? 6.322 -5.541 -7.849 1.00 95.19 91 PHE A CA 1
ATOM 705 C C . PHE A 1 91 ? 4.834 -5.626 -7.553 1.00 95.19 91 PHE A C 1
ATOM 707 O O . PHE A 1 91 ? 4.132 -6.467 -8.117 1.00 95.19 91 PHE A O 1
ATOM 714 N N . LEU A 1 92 ? 4.333 -4.701 -6.737 1.00 96.25 92 LEU A N 1
ATOM 715 C CA . LEU A 1 92 ? 2.901 -4.448 -6.593 1.00 96.25 92 LEU A CA 1
ATOM 716 C C . LEU A 1 92 ? 2.619 -2.974 -6.849 1.00 96.25 92 LEU A C 1
ATOM 718 O O . LEU A 1 92 ? 3.395 -2.109 -6.456 1.00 96.25 92 LEU A O 1
ATOM 722 N N . LEU A 1 93 ? 1.477 -2.697 -7.462 1.00 97.25 93 LEU A N 1
ATOM 723 C CA . LEU A 1 93 ? 0.918 -1.362 -7.553 1.00 97.25 93 LEU A CA 1
ATOM 724 C C . LEU A 1 93 ? -0.378 -1.330 -6.753 1.00 97.25 93 LEU A C 1
ATOM 726 O O . LEU A 1 93 ? -1.304 -2.089 -7.041 1.00 97.25 93 LEU A O 1
ATOM 730 N N . LEU A 1 94 ? -0.415 -0.474 -5.744 1.00 95.94 94 LEU A N 1
ATOM 731 C CA . LEU A 1 94 ? -1.469 -0.404 -4.744 1.00 95.94 94 LEU A CA 1
ATOM 732 C C . LEU A 1 94 ? -2.158 0.957 -4.791 1.00 95.94 94 LEU A C 1
ATOM 734 O O . LEU A 1 94 ? -1.566 1.955 -5.203 1.00 95.94 94 LEU A O 1
ATOM 738 N N . GLU A 1 95 ? -3.403 0.998 -4.344 1.00 95.25 95 GLU A N 1
ATOM 739 C CA . GLU A 1 95 ? -4.089 2.240 -4.013 1.00 95.25 95 GLU A CA 1
ATOM 740 C C . GLU A 1 95 ? -3.283 3.078 -3.008 1.00 95.25 95 GLU A C 1
ATOM 742 O O . GLU A 1 95 ? -2.643 2.554 -2.095 1.00 95.25 95 GLU A O 1
ATOM 747 N N . ASP A 1 96 ? -3.320 4.396 -3.187 1.00 94.38 96 ASP A N 1
ATOM 748 C CA . ASP A 1 96 ? -2.737 5.354 -2.256 1.00 94.38 96 ASP A CA 1
ATOM 749 C C . ASP A 1 96 ? -3.818 5.863 -1.294 1.00 94.38 96 ASP A C 1
ATOM 751 O O . ASP A 1 96 ? -4.685 6.644 -1.689 1.00 94.38 96 ASP A O 1
ATOM 755 N N . LEU A 1 97 ? -3.751 5.423 -0.033 1.00 91.12 97 LEU A N 1
ATOM 756 C CA . LEU A 1 97 ? -4.698 5.786 1.031 1.00 91.12 97 LEU A CA 1
ATOM 757 C C . LEU A 1 97 ? -4.502 7.218 1.568 1.00 91.12 97 LEU A C 1
ATOM 759 O O . LEU A 1 97 ? -5.221 7.641 2.471 1.00 91.12 97 LEU A O 1
ATOM 763 N N . GLY A 1 98 ? -3.555 7.978 1.012 1.00 90.00 98 GLY A N 1
ATOM 764 C CA . GLY A 1 98 ? -3.271 9.350 1.413 1.00 90.00 98 GLY A CA 1
ATOM 765 C C . GLY A 1 98 ? -2.211 9.459 2.507 1.00 90.00 98 GLY A C 1
ATOM 766 O O . GLY A 1 98 ? -1.441 8.535 2.757 1.00 90.00 98 GLY A O 1
ATOM 767 N N . ASP A 1 99 ? -2.139 10.645 3.109 1.00 87.75 99 ASP A N 1
ATOM 768 C CA . ASP A 1 99 ? -1.058 11.045 4.024 1.00 87.75 99 ASP A CA 1
ATOM 769 C C . ASP A 1 99 ? -1.514 11.168 5.487 1.00 87.75 99 ASP A C 1
ATOM 771 O O . ASP A 1 99 ? -0.691 11.303 6.396 1.00 87.75 99 ASP A O 1
ATOM 775 N N . ASP A 1 100 ? -2.823 11.063 5.723 1.00 87.81 100 ASP A N 1
ATOM 776 C CA . ASP A 1 100 ? -3.466 11.281 7.018 1.00 87.81 100 ASP A CA 1
ATOM 777 C C . ASP A 1 100 ? -3.322 10.057 7.930 1.00 87.81 100 ASP A C 1
ATOM 779 O O . ASP A 1 100 ? -4.275 9.362 8.282 1.00 87.81 100 ASP A O 1
ATOM 783 N N . SER A 1 101 ? -2.084 9.770 8.327 1.00 88.19 101 SER A N 1
ATOM 784 C CA . SER A 1 101 ? -1.819 8.778 9.366 1.00 88.19 101 SER A CA 1
ATOM 785 C C . SER A 1 101 ? -2.353 9.259 10.716 1.00 88.19 101 SER A C 1
ATOM 787 O O . SER A 1 101 ? -2.276 10.448 11.034 1.00 88.19 101 SER A O 1
ATOM 789 N N . PHE A 1 102 ? -2.793 8.329 11.572 1.00 87.25 102 PHE A N 1
ATOM 790 C CA . PHE A 1 102 ? -3.168 8.646 12.958 1.00 87.25 102 PHE A CA 1
ATOM 791 C C . PHE A 1 102 ? -2.053 9.427 13.662 1.00 87.25 102 PHE A C 1
ATOM 793 O O . PHE A 1 102 ? -2.312 10.401 14.356 1.00 87.25 102 PHE A O 1
ATOM 800 N N . THR A 1 103 ? -0.789 9.057 13.439 1.00 86.25 103 THR A N 1
ATOM 801 C CA . THR A 1 103 ? 0.353 9.776 14.008 1.00 86.25 103 THR A CA 1
ATOM 802 C C . THR A 1 103 ? 0.413 11.239 13.568 1.00 86.25 103 THR A C 1
ATOM 804 O O . THR A 1 103 ? 0.705 12.085 14.411 1.00 86.25 103 THR A O 1
ATOM 807 N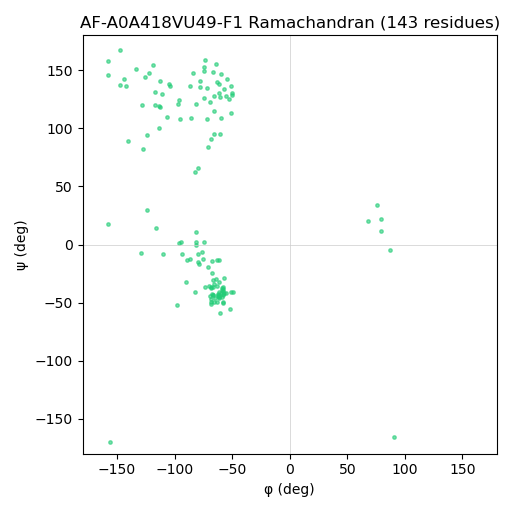 N . SER A 1 104 ? 0.154 11.551 12.292 1.00 87.81 104 SER A N 1
ATOM 808 C CA . SER A 1 104 ? 0.125 12.946 11.828 1.00 87.81 104 SER A CA 1
ATOM 809 C C . SER A 1 104 ? -1.067 13.684 12.418 1.00 87.81 104 SER A C 1
ATOM 811 O O . SER A 1 104 ? -0.880 14.700 13.072 1.00 87.81 104 SER A O 1
ATOM 813 N N . LEU A 1 105 ? -2.273 13.121 12.295 1.00 90.00 105 LEU A N 1
ATOM 814 C CA . LEU A 1 105 ? -3.505 13.763 12.759 1.00 90.00 105 LEU A CA 1
ATOM 815 C C . LEU A 1 105 ? -3.466 14.111 14.255 1.00 90.00 105 LEU A C 1
ATOM 817 O O . LEU A 1 105 ? -3.870 15.198 14.667 1.00 90.00 105 LEU A O 1
ATOM 821 N N . LEU A 1 106 ? -2.933 13.201 15.073 1.00 90.06 106 LEU A N 1
ATOM 822 C CA . LEU A 1 106 ? -2.796 13.406 16.514 1.00 90.06 106 LEU A CA 1
ATOM 823 C C . LEU A 1 106 ? -1.676 14.389 16.864 1.00 90.06 106 LEU A C 1
ATOM 825 O O . LEU A 1 106 ? -1.817 15.159 17.810 1.00 90.06 106 LEU A O 1
ATOM 829 N N . ARG A 1 107 ? -0.562 14.377 16.119 1.00 89.94 107 ARG A N 1
ATOM 830 C CA . ARG A 1 107 ? 0.540 15.331 16.318 1.00 89.94 107 ARG A CA 1
ATOM 831 C C . ARG A 1 107 ? 0.112 16.750 15.968 1.00 89.94 107 ARG A C 1
ATOM 833 O O . ARG A 1 107 ? 0.441 17.678 16.700 1.00 89.94 107 ARG A O 1
ATOM 840 N N . ASP A 1 108 ? -0.602 16.894 14.860 1.00 90.69 108 ASP A N 1
ATOM 841 C CA . ASP A 1 108 ? -1.025 18.180 14.316 1.00 90.69 108 ASP A CA 1
ATOM 842 C C . ASP A 1 108 ? -2.263 18.726 15.053 1.00 90.69 108 ASP A C 1
ATOM 844 O O . ASP A 1 108 ? -2.657 19.873 14.848 1.00 90.69 108 ASP A O 1
ATOM 848 N N . GLY A 1 109 ? -2.867 17.919 15.936 1.00 88.06 109 GLY A N 1
ATOM 849 C CA . GLY A 1 109 ? -4.054 18.277 16.713 1.00 88.06 109 GLY A CA 1
ATOM 850 C C . GLY A 1 109 ? -5.311 18.432 15.856 1.00 88.06 109 GLY A C 1
ATOM 851 O O . GLY A 1 109 ? -6.257 19.099 16.269 1.00 88.06 109 GLY A O 1
ATOM 852 N N . THR A 1 110 ? -5.316 17.855 14.653 1.00 89.38 110 THR A N 1
ATOM 853 C CA . THR A 1 110 ? -6.406 17.979 13.676 1.00 89.38 110 THR A CA 1
ATOM 854 C C . THR A 1 110 ? -7.511 16.948 13.885 1.00 89.38 110 THR A C 1
ATOM 856 O O . THR A 1 110 ? -8.594 17.102 13.322 1.00 89.38 110 THR A O 1
ATOM 859 N N . ALA A 1 111 ? -7.272 15.928 14.714 1.00 89.50 111 ALA A N 1
ATOM 860 C CA . ALA A 1 111 ? -8.260 14.923 15.081 1.00 89.50 111 ALA A CA 1
ATOM 861 C C . ALA A 1 111 ? -8.293 14.664 16.592 1.00 89.50 111 ALA A C 1
ATOM 863 O O . ALA A 1 111 ? -7.279 14.770 17.284 1.00 89.50 111 ALA A O 1
ATOM 864 N N . ASP A 1 112 ? -9.468 14.276 17.086 1.00 91.19 112 ASP A N 1
ATOM 865 C CA . ASP A 1 112 ? -9.643 13.813 18.460 1.00 91.19 112 ASP A CA 1
ATOM 866 C C . ASP A 1 112 ? -9.073 12.384 18.605 1.00 91.19 112 ASP A C 1
ATOM 868 O O . ASP A 1 112 ? -9.462 11.491 17.841 1.00 91.19 112 ASP A O 1
ATOM 872 N N . PRO A 1 113 ? -8.158 12.138 19.565 1.00 91.31 113 PRO A N 1
ATOM 873 C CA . PRO A 1 113 ? -7.625 10.808 19.824 1.00 91.31 113 PRO A CA 1
ATOM 874 C C . PRO A 1 113 ? -8.686 9.751 20.113 1.00 91.31 113 PRO A C 1
ATOM 876 O O . PRO A 1 113 ? -8.551 8.625 19.638 1.00 91.31 113 PRO A O 1
ATOM 879 N N . VAL A 1 114 ? -9.715 10.085 20.893 1.00 94.00 114 VAL A N 1
ATOM 880 C CA . VAL A 1 114 ? -10.676 9.096 21.400 1.00 94.00 114 VAL A CA 1
ATOM 881 C C . VAL A 1 114 ? -11.415 8.379 20.263 1.00 94.00 114 VAL A C 1
ATOM 883 O O . VAL A 1 114 ? -11.232 7.167 20.144 1.00 94.00 114 VAL A O 1
ATOM 886 N N . PRO A 1 115 ? -12.149 9.066 19.364 1.00 93.56 115 PRO A N 1
ATOM 887 C CA . PRO A 1 115 ? -12.881 8.395 18.291 1.00 93.56 115 PRO A CA 1
ATOM 888 C C . PRO A 1 115 ? -11.960 7.674 17.295 1.00 93.56 115 PRO A C 1
ATOM 890 O O . PRO A 1 115 ? -12.351 6.653 16.724 1.00 93.56 115 PRO A O 1
ATOM 893 N N . LEU A 1 116 ? -10.727 8.159 17.090 1.00 90.88 116 LEU A N 1
ATOM 894 C CA . LEU A 1 116 ? -9.750 7.474 16.239 1.00 90.88 116 LEU A CA 1
ATOM 895 C C . LEU A 1 116 ? -9.334 6.126 16.836 1.00 90.88 116 LEU A C 1
ATOM 897 O O . LEU A 1 116 ? -9.370 5.105 16.146 1.00 90.88 116 LEU A O 1
ATOM 901 N N . TYR A 1 117 ? -8.958 6.105 18.116 1.00 93.69 117 TYR A N 1
ATOM 902 C CA . TYR A 1 117 ? -8.574 4.863 18.784 1.00 93.69 117 TYR A CA 1
ATOM 903 C C . TYR A 1 117 ? -9.756 3.912 18.972 1.00 93.69 117 TYR A C 1
ATOM 905 O O . TYR A 1 117 ? -9.563 2.712 18.806 1.00 93.69 117 TYR A O 1
ATOM 913 N N . GLU A 1 118 ? -10.961 4.414 19.254 1.00 94.94 118 GLU A N 1
ATOM 914 C CA . GLU A 1 118 ? -12.180 3.594 19.299 1.00 94.94 118 GLU A CA 1
ATOM 915 C C . GLU A 1 118 ? -12.417 2.893 17.958 1.00 94.94 118 GLU A C 1
ATOM 917 O O . GLU A 1 118 ? -12.503 1.669 17.922 1.00 94.94 118 GLU A O 1
ATOM 922 N N . THR A 1 119 ? -12.359 3.632 16.845 1.00 91.81 119 THR A N 1
ATOM 923 C CA . THR A 1 119 ? -12.495 3.053 15.497 1.00 91.81 119 THR A CA 1
ATOM 924 C C . THR A 1 119 ? -11.434 1.978 15.228 1.00 91.81 119 THR A C 1
ATOM 926 O O . THR A 1 119 ? -11.732 0.919 14.676 1.00 91.81 119 THR A O 1
ATOM 929 N N . ALA A 1 120 ? -10.179 2.211 15.626 1.00 92.12 120 ALA A N 1
ATOM 930 C CA . ALA A 1 120 ? -9.120 1.216 15.463 1.00 92.12 120 ALA A CA 1
ATOM 931 C C . ALA A 1 120 ? -9.341 -0.033 16.334 1.00 92.12 120 ALA A C 1
ATOM 933 O O . ALA A 1 120 ? -9.039 -1.145 15.900 1.00 92.12 120 ALA A O 1
ATOM 934 N N . ILE A 1 121 ? -9.863 0.131 17.551 1.00 94.25 121 ILE A N 1
ATOM 935 C CA . ILE A 1 121 ? -10.193 -0.982 18.447 1.00 94.25 121 ILE A CA 1
ATOM 936 C C . ILE A 1 121 ? -11.360 -1.792 17.883 1.00 94.25 121 ILE A C 1
ATOM 938 O O . ILE A 1 121 ? -11.269 -3.019 17.879 1.00 94.25 121 ILE A O 1
ATOM 942 N N . ASP A 1 122 ? -12.396 -1.142 17.354 1.00 93.00 122 ASP A N 1
ATOM 943 C CA . ASP A 1 122 ? -13.530 -1.816 16.715 1.00 93.00 122 ASP A CA 1
ATOM 944 C C . ASP A 1 122 ? -13.057 -2.703 15.556 1.00 93.00 122 ASP A C 1
ATOM 946 O O . ASP A 1 122 ? -13.394 -3.88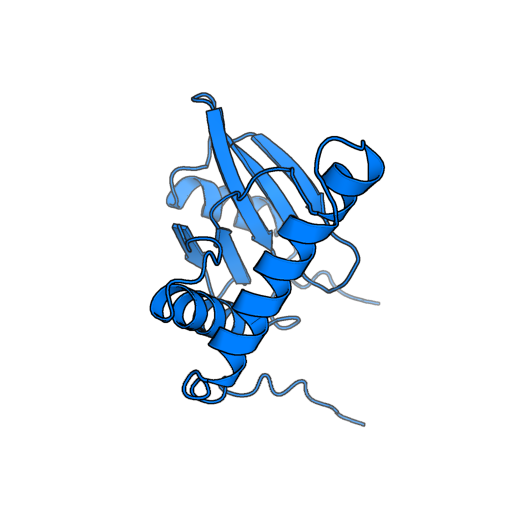6 15.502 1.00 93.00 122 ASP A O 1
ATOM 950 N N . VAL A 1 123 ? -12.140 -2.202 14.718 1.00 92.62 123 VAL A N 1
ATOM 951 C CA . VAL A 1 123 ? -11.499 -3.005 13.659 1.00 92.62 123 VAL A CA 1
ATOM 952 C C . VAL A 1 123 ? -10.779 -4.238 14.224 1.00 92.62 123 VAL A C 1
ATOM 954 O O . VAL A 1 123 ? -10.840 -5.317 13.632 1.00 92.62 123 VAL A O 1
ATOM 957 N N . LEU A 1 124 ? -10.093 -4.124 15.366 1.00 92.56 124 LEU A N 1
ATOM 958 C CA . LEU A 1 124 ? -9.420 -5.266 16.002 1.00 92.56 124 LEU A CA 1
ATOM 959 C C . LEU A 1 124 ? -10.412 -6.278 16.592 1.00 92.56 124 LEU A C 1
ATOM 961 O O . LEU A 1 124 ? -10.143 -7.484 16.562 1.00 92.56 124 LEU A O 1
ATOM 965 N N . VAL A 1 125 ? -11.537 -5.808 17.133 1.00 93.06 125 VAL A N 1
ATOM 966 C CA . VAL A 1 125 ? -12.621 -6.659 17.640 1.00 93.06 125 VAL A CA 1
ATOM 967 C C . VAL A 1 125 ? -13.257 -7.439 16.490 1.00 93.06 125 VAL A C 1
ATOM 969 O O . VAL A 1 125 ? -13.377 -8.665 16.589 1.00 93.06 125 VAL A O 1
ATOM 972 N N . ASP A 1 126 ? -13.556 -6.769 15.378 1.00 90.56 126 ASP A N 1
ATOM 973 C CA . ASP A 1 126 ? -14.087 -7.393 14.164 1.00 90.56 126 ASP A CA 1
ATOM 974 C C . ASP A 1 126 ? -13.106 -8.422 13.591 1.00 90.56 126 ASP A C 1
ATOM 976 O O . ASP A 1 126 ? -13.473 -9.566 13.303 1.00 90.56 126 ASP A O 1
ATOM 980 N N . LEU A 1 127 ? -11.820 -8.063 13.503 1.00 90.06 127 LEU A N 1
ATOM 981 C CA . LEU A 1 127 ? -10.778 -8.955 12.999 1.00 90.06 127 LEU A CA 1
ATOM 982 C C . LEU A 1 127 ? -10.607 -10.202 13.877 1.00 90.06 127 LEU A C 1
ATOM 984 O O . LEU A 1 127 ? -10.359 -11.289 13.356 1.00 90.06 127 LEU A O 1
ATOM 988 N N . ARG A 1 128 ? -10.759 -10.072 15.201 1.00 90.06 128 ARG A N 1
ATOM 989 C CA . ARG A 1 128 ? -10.723 -11.209 16.135 1.00 90.06 128 ARG A CA 1
ATOM 990 C C . ARG A 1 128 ? -11.897 -12.170 15.922 1.00 90.06 128 ARG A C 1
ATOM 992 O O . ARG A 1 128 ? -11.728 -13.366 16.152 1.00 90.06 128 ARG A O 1
ATOM 999 N N . GLY A 1 129 ? -13.069 -11.664 15.540 1.00 89.75 129 GLY A N 1
ATOM 1000 C CA . GLY A 1 129 ? -14.258 -12.478 15.268 1.00 89.75 129 GLY A CA 1
ATOM 1001 C C . GLY A 1 129 ? -14.247 -13.167 13.899 1.00 89.75 129 GLY A C 1
ATOM 1002 O O . GLY A 1 129 ? -15.009 -14.109 13.680 1.00 89.75 129 GLY A O 1
ATOM 1003 N N . ALA A 1 130 ? -13.391 -12.716 12.980 1.00 90.12 130 ALA A N 1
ATOM 1004 C CA . ALA A 1 130 ? -13.331 -13.223 11.618 1.00 90.12 130 ALA A CA 1
ATOM 1005 C C . ALA A 1 130 ? -12.669 -14.617 11.514 1.00 90.12 130 ALA A C 1
ATOM 1007 O O . ALA A 1 130 ? -11.766 -14.949 12.289 1.00 90.12 130 ALA A O 1
ATOM 1008 N N . PRO A 1 131 ? -13.066 -15.452 10.531 1.00 89.31 131 PRO A N 1
ATOM 1009 C CA . PRO A 1 131 ? -12.415 -16.734 10.280 1.00 89.31 131 PRO A CA 1
ATOM 1010 C C . PRO A 1 131 ? -10.949 -16.537 9.912 1.00 89.31 131 PRO A C 1
ATOM 1012 O O . PRO A 1 131 ? -10.660 -15.781 8.992 1.00 89.31 131 PRO A O 1
ATOM 1015 N N . ALA A 1 132 ? -10.036 -17.265 10.558 1.00 85.00 132 ALA A N 1
ATOM 1016 C CA . ALA A 1 132 ? -8.612 -17.150 10.261 1.00 85.00 132 ALA A CA 1
ATOM 1017 C C . ALA A 1 132 ? -8.340 -17.285 8.747 1.00 85.00 132 ALA A C 1
ATOM 1019 O O . ALA A 1 132 ? -8.901 -18.181 8.099 1.00 85.00 132 ALA A O 1
ATOM 1020 N N . PRO A 1 133 ? -7.477 -16.429 8.167 1.00 83.44 133 PRO A N 1
ATOM 1021 C CA . PRO A 1 133 ? -7.098 -16.586 6.776 1.00 83.44 133 PRO A CA 1
ATOM 1022 C C . PRO A 1 133 ? -6.442 -17.955 6.591 1.00 83.44 133 PRO A C 1
ATOM 1024 O O . PRO A 1 133 ? -5.742 -18.451 7.479 1.00 83.44 133 PRO A O 1
ATOM 1027 N N . ALA A 1 134 ? -6.640 -18.560 5.417 1.00 76.81 134 ALA A N 1
ATOM 1028 C CA . ALA A 1 134 ? -5.848 -19.719 5.028 1.00 76.81 134 ALA A CA 1
ATOM 1029 C C . ALA A 1 134 ? -4.365 -19.380 5.227 1.00 76.81 134 ALA A C 1
ATOM 1031 O O . ALA A 1 134 ? -3.920 -18.308 4.803 1.00 76.81 134 ALA A O 1
ATOM 1032 N N . ALA A 1 135 ? -3.631 -20.264 5.911 1.00 66.62 135 ALA A N 1
ATOM 1033 C CA . ALA A 1 135 ? -2.233 -20.023 6.233 1.00 66.62 135 ALA A CA 1
ATOM 1034 C C . ALA A 1 135 ? -1.486 -19.615 4.953 1.00 66.62 135 ALA A C 1
ATOM 1036 O O . ALA A 1 135 ? -1.619 -20.306 3.934 1.00 66.62 135 ALA A O 1
ATOM 1037 N N . PRO A 1 136 ? -0.740 -18.493 4.959 1.00 58.97 136 PRO A N 1
ATOM 1038 C CA . PRO A 1 136 ? 0.046 -18.128 3.795 1.00 58.97 136 PRO A CA 1
ATOM 1039 C C . PRO A 1 136 ? 0.992 -19.290 3.499 1.00 58.97 136 PRO A C 1
ATOM 1041 O O . PRO A 1 136 ? 1.615 -19.820 4.420 1.00 58.97 136 PRO A O 1
ATOM 1044 N N . ALA A 1 137 ? 1.081 -19.700 2.229 1.00 54.22 137 ALA A N 1
ATOM 1045 C CA . ALA A 1 137 ? 2.096 -20.656 1.804 1.00 54.22 137 ALA A CA 1
ATOM 1046 C C . ALA A 1 137 ? 3.441 -20.126 2.315 1.00 54.22 137 ALA A C 1
ATOM 1048 O O . ALA A 1 137 ? 3.842 -19.016 1.955 1.00 54.22 137 ALA A O 1
ATOM 1049 N N . SER A 1 138 ? 4.042 -20.850 3.258 1.00 48.88 138 SER A N 1
ATOM 1050 C CA . SER A 1 138 ? 5.152 -20.356 4.063 1.00 48.88 138 SER A CA 1
ATOM 1051 C C . SER A 1 138 ? 6.252 -19.812 3.160 1.00 48.88 138 SER A C 1
ATOM 1053 O O . SER A 1 138 ? 6.748 -20.525 2.288 1.00 48.88 138 SER A O 1
ATOM 1055 N N . SER A 1 139 ? 6.654 -18.562 3.389 1.00 47.00 139 SER A N 1
ATOM 1056 C CA . SER A 1 139 ? 7.964 -18.087 2.960 1.00 47.00 139 SER A CA 1
ATOM 1057 C C . SER A 1 139 ? 8.987 -18.875 3.771 1.00 47.00 139 SER A C 1
ATOM 1059 O O . SER A 1 139 ? 9.243 -18.560 4.933 1.00 47.00 139 SER A O 1
ATOM 1061 N N . THR A 1 140 ? 9.502 -19.970 3.218 1.00 37.59 140 THR A N 1
ATOM 1062 C CA . THR A 1 140 ? 10.653 -20.656 3.800 1.00 37.59 140 THR A CA 1
ATOM 1063 C C . THR A 1 140 ? 11.861 -19.753 3.571 1.00 37.59 140 THR A C 1
ATOM 1065 O O . THR A 1 140 ? 12.591 -19.908 2.597 1.00 37.59 140 THR A O 1
ATOM 1068 N N . ALA A 1 141 ? 12.062 -18.772 4.452 1.00 39.91 141 ALA A N 1
ATOM 1069 C CA . ALA A 1 141 ? 13.383 -18.203 4.642 1.00 39.91 141 ALA A CA 1
ATOM 1070 C C . ALA A 1 141 ? 14.265 -19.368 5.097 1.00 39.91 141 ALA A C 1
ATOM 1072 O O . ALA A 1 141 ? 14.062 -19.922 6.179 1.00 39.91 141 ALA A O 1
ATOM 1073 N N . ALA A 1 142 ? 15.164 -19.809 4.221 1.00 34.91 142 ALA A N 1
ATOM 1074 C CA . ALA A 1 142 ? 16.156 -20.814 4.542 1.00 34.91 142 ALA A CA 1
ATOM 1075 C C . ALA A 1 142 ? 17.029 -20.274 5.682 1.00 34.91 142 ALA A C 1
ATOM 1077 O O . ALA A 1 142 ? 17.981 -19.529 5.464 1.00 34.91 142 ALA A O 1
ATOM 1078 N N . ALA A 1 143 ? 16.673 -20.634 6.912 1.00 37.75 143 ALA A N 1
ATOM 1079 C CA . ALA A 1 143 ? 17.612 -20.687 8.009 1.00 37.75 143 ALA A CA 1
ATOM 1080 C C . ALA A 1 143 ? 18.558 -21.851 7.702 1.00 37.75 143 ALA A C 1
ATOM 1082 O O . ALA A 1 143 ? 18.274 -22.999 8.038 1.00 37.75 143 ALA A O 1
ATOM 1083 N N . THR A 1 144 ? 19.657 -21.553 7.017 1.00 36.81 144 THR A N 1
ATOM 1084 C CA . THR A 1 144 ? 20.788 -22.470 6.916 1.00 36.81 144 THR A CA 1
ATOM 1085 C C . THR A 1 144 ? 21.961 -21.829 7.641 1.00 36.81 144 THR A C 1
ATOM 1087 O O . THR A 1 144 ? 22.568 -20.898 7.124 1.00 36.81 144 THR A O 1
ATOM 1090 N N . SER A 1 145 ? 22.142 -22.332 8.865 1.00 36.41 145 SER A N 1
ATOM 1091 C CA . SER A 1 145 ? 23.392 -22.637 9.583 1.00 36.41 145 SER A CA 1
ATOM 1092 C C . SER A 1 145 ? 24.560 -21.656 9.527 1.00 36.41 145 SER A C 1
ATOM 1094 O O . SER A 1 145 ? 25.159 -21.484 8.447 1.00 36.41 145 SER A O 1
#

Solvent-accessible surface area (backbone atoms only — not comparable to full-atom values): 8769 Å² total; per-residue (Å²): 136,84,75,71,86,54,89,54,52,71,57,57,49,48,54,52,27,42,77,72,76,44,58,78,35,51,74,44,83,70,52,64,80,94,56,85,46,35,32,28,37,33,36,36,90,89,66,54,60,28,30,38,37,44,24,50,56,89,82,40,78,52,63,52,55,56,53,49,38,58,50,39,44,73,73,72,42,93,51,63,53,78,76,46,74,39,78,84,66,15,36,38,32,25,47,56,92,73,80,84,41,71,70,52,33,55,71,73,63,77,47,66,64,65,68,52,52,49,54,55,48,50,53,51,54,54,57,69,73,48,81,79,73,78,78,60,81,74,82,75,71,82,84,73,131

Nearest PDB structures (foldseek):
  6zxe-assembly1_z  TM=6.931E-01  e=1.061E-02  Homo sapiens
  6rbd-assembly1_l  TM=6.091E-01  e=6.530E-03  Saccharomyces cerevisiae S288C
  7w1a-assembly1_B  TM=6.730E-01  e=6.971E-02  Acinetobacter baumannii
  1nd4-assembly1_B  TM=7.409E-01  e=1.359E-01  Klebsiella pneumoniae
  5igh-assembly1_A  TM=5.822E-01  e=2.495E-01  Escherichia coli

Organism: NCBI:txid2320859

Secondary structure (DSSP, 8-state):
----S-TTHHHHHHHHHHHTT-TT-EEEEEE-SSSS-EEEEEE-TTS-EEEEEE--TTT--SHHHHHHHHHHHHTT--PPPEEEEETTTTEEEEE---S--HHHHHHTT-S-HHHHHHHHHHHHHHHHHSPPPPPP---------